Protein AF-A0A6L7YMJ1-F1 (afdb_monomer_lite)

Structure (mmCIF, N/CA/C/O backbone):
data_AF-A0A6L7YMJ1-F1
#
_entry.id   AF-A0A6L7YMJ1-F1
#
loop_
_atom_site.group_PDB
_atom_site.id
_atom_site.type_symbol
_atom_site.label_atom_id
_atom_site.label_alt_id
_atom_site.label_comp_id
_atom_site.label_asym_id
_atom_site.label_entity_id
_atom_site.label_seq_id
_atom_site.pdbx_PDB_ins_code
_atom_site.Cartn_x
_atom_site.Cartn_y
_atom_site.Cartn_z
_atom_site.occupancy
_atom_site.B_iso_or_equiv
_atom_site.auth_seq_id
_atom_site.auth_comp_id
_atom_site.auth_asym_id
_atom_site.auth_atom_id
_atom_site.pdbx_PDB_model_num
ATOM 1 N N . MET A 1 1 ? 16.301 0.795 13.078 1.00 48.91 1 MET A N 1
ATOM 2 C CA . MET A 1 1 ? 14.823 0.809 13.133 1.00 48.91 1 MET A CA 1
ATOM 3 C C . MET A 1 1 ? 14.287 0.684 11.709 1.00 48.91 1 MET A C 1
ATOM 5 O O . MET A 1 1 ? 14.137 1.698 11.048 1.00 48.91 1 MET A O 1
ATOM 9 N N . SER A 1 2 ? 14.060 -0.531 11.201 1.00 61.53 2 SER A N 1
ATOM 10 C CA . SER A 1 2 ? 13.373 -0.742 9.914 1.00 61.53 2 SER A CA 1
ATOM 11 C C . SER A 1 2 ? 11.961 -1.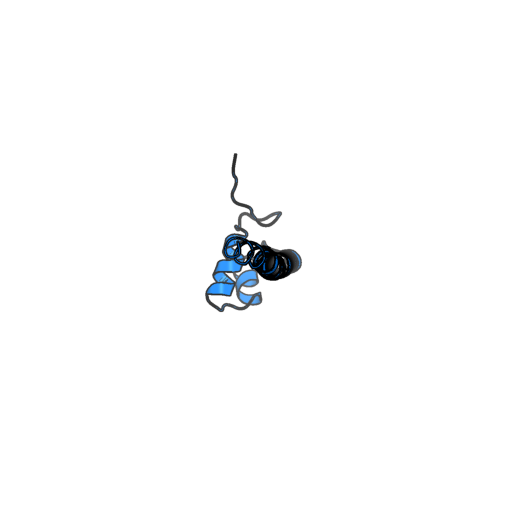250 10.201 1.00 61.53 2 SER A C 1
ATOM 13 O O . SER A 1 2 ? 11.740 -2.447 10.372 1.00 61.53 2 SER A O 1
ATOM 15 N N . GLY A 1 3 ? 11.019 -0.324 10.360 1.00 85.50 3 GLY A N 1
ATOM 16 C CA . GLY A 1 3 ? 9.605 -0.682 10.446 1.00 85.50 3 GLY A CA 1
ATOM 17 C C . GLY A 1 3 ? 9.100 -1.196 9.099 1.00 85.50 3 GLY A C 1
ATOM 18 O O . GLY A 1 3 ? 9.599 -0.788 8.052 1.00 85.50 3 GLY A O 1
ATOM 19 N N . THR A 1 4 ? 8.101 -2.078 9.123 1.00 92.25 4 THR A N 1
ATOM 20 C CA . THR A 1 4 ? 7.364 -2.435 7.904 1.00 92.25 4 THR A CA 1
ATOM 21 C C . THR A 1 4 ? 6.524 -1.230 7.471 1.00 92.25 4 THR A C 1
ATOM 23 O O . THR A 1 4 ? 5.771 -0.716 8.301 1.00 92.25 4 THR A O 1
ATOM 26 N N . PRO A 1 5 ? 6.624 -0.761 6.215 1.00 93.69 5 PRO A N 1
ATOM 27 C CA . PRO A 1 5 ? 5.763 0.302 5.712 1.00 93.69 5 PRO A CA 1
ATOM 28 C C . PRO A 1 5 ? 4.295 -0.129 5.750 1.00 93.69 5 PRO A C 1
ATOM 30 O O . PRO A 1 5 ? 3.935 -1.188 5.230 1.00 93.69 5 PRO A O 1
ATOM 33 N N . VAL A 1 6 ? 3.449 0.705 6.347 1.00 96.75 6 VAL A N 1
ATOM 34 C CA . VAL A 1 6 ? 2.000 0.493 6.451 1.00 96.75 6 VAL A CA 1
ATOM 35 C C . VAL A 1 6 ? 1.246 1.656 5.819 1.00 96.75 6 VAL A C 1
ATOM 37 O O . VAL A 1 6 ? 1.770 2.771 5.737 1.00 96.75 6 VAL A O 1
ATOM 40 N N . PHE A 1 7 ? 0.008 1.408 5.393 1.00 96.88 7 PHE A N 1
ATOM 41 C CA . PHE A 1 7 ? -0.891 2.476 4.959 1.00 96.88 7 PHE A CA 1
ATOM 42 C C . PHE A 1 7 ? -1.167 3.458 6.105 1.00 96.88 7 PHE A C 1
ATOM 44 O O . PHE A 1 7 ? -1.298 3.074 7.270 1.00 96.88 7 PHE A O 1
ATOM 51 N N . LYS A 1 8 ? -1.243 4.754 5.791 1.00 96.06 8 LYS A N 1
ATOM 52 C CA . LYS A 1 8 ? -1.436 5.797 6.805 1.00 96.06 8 LYS A CA 1
ATOM 53 C C . LYS A 1 8 ? -2.801 5.630 7.472 1.00 96.06 8 LYS A C 1
ATOM 55 O O . LYS A 1 8 ? -3.814 5.586 6.788 1.00 96.06 8 LYS A O 1
ATOM 60 N N . GLY A 1 9 ? -2.816 5.597 8.805 1.00 95.44 9 GLY A N 1
ATOM 61 C CA . GLY A 1 9 ? -4.041 5.355 9.581 1.00 95.44 9 GLY A CA 1
ATOM 62 C C . GLY A 1 9 ? -4.434 3.877 9.666 1.00 95.44 9 GLY A C 1
ATOM 63 O O . GLY A 1 9 ? -5.439 3.548 10.286 1.00 95.44 9 GLY A O 1
ATOM 64 N N . SER A 1 10 ? -3.616 2.983 9.110 1.00 95.81 10 SER A N 1
ATOM 65 C CA . SER A 1 10 ? -3.850 1.547 9.059 1.00 95.81 10 SER A CA 1
ATOM 66 C C . SER A 1 10 ? -2.674 0.781 9.672 1.00 95.81 10 SER A C 1
ATOM 68 O O . SER A 1 10 ? -1.562 1.289 9.814 1.00 95.81 10 SER A O 1
ATOM 70 N N . ARG A 1 11 ? -2.923 -0.475 10.049 1.00 95.94 11 ARG A N 1
ATOM 71 C CA . ARG A 1 11 ? -1.874 -1.446 10.411 1.00 95.94 11 ARG A CA 1
ATOM 72 C C . ARG A 1 11 ? -1.549 -2.405 9.268 1.00 95.94 11 ARG A C 1
ATOM 74 O O . ARG A 1 11 ? -0.754 -3.318 9.454 1.00 95.94 11 ARG A O 1
ATOM 81 N N . VAL A 1 1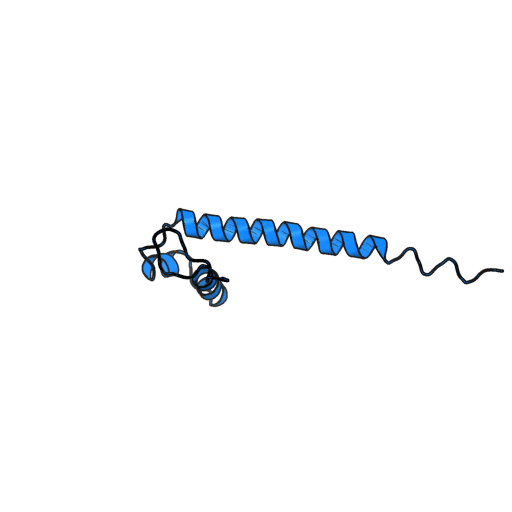2 ? -2.175 -2.212 8.110 1.00 96.75 12 VAL A N 1
ATOM 82 C CA . VAL A 1 12 ? -2.020 -3.067 6.935 1.00 96.75 12 VAL A CA 1
ATOM 83 C C . VAL A 1 12 ? -0.695 -2.732 6.246 1.00 96.75 12 VAL A C 1
ATOM 85 O O . VAL A 1 12 ? -0.500 -1.582 5.834 1.00 96.75 12 VAL A O 1
ATOM 88 N N . PRO A 1 13 ? 0.223 -3.704 6.110 1.00 97.44 13 PRO A N 1
ATOM 89 C CA . PRO A 1 13 ? 1.452 -3.527 5.351 1.00 97.44 13 PRO A CA 1
ATOM 90 C C . PRO A 1 13 ? 1.173 -3.212 3.887 1.00 97.44 13 PRO A C 1
ATOM 92 O O . PRO A 1 13 ? 0.299 -3.834 3.280 1.00 97.44 13 PRO A O 1
ATOM 95 N N . VAL A 1 14 ? 1.985 -2.339 3.294 1.00 96.75 14 VAL A N 1
ATOM 96 C CA . VAL A 1 14 ? 1.905 -2.030 1.856 1.00 96.75 14 VAL A CA 1
ATOM 97 C C . VAL A 1 14 ? 2.128 -3.288 1.002 1.00 96.75 14 VAL A C 1
ATOM 99 O O . VAL A 1 14 ? 1.501 -3.453 -0.038 1.00 96.75 14 VAL A O 1
ATOM 102 N N . THR A 1 15 ? 2.950 -4.232 1.473 1.00 96.88 15 THR A N 1
ATOM 103 C CA . THR A 1 15 ? 3.182 -5.530 0.812 1.00 96.88 15 THR A CA 1
ATOM 104 C C . THR A 1 15 ? 1.906 -6.352 0.625 1.00 96.88 15 THR A C 1
ATOM 106 O O . THR A 1 15 ? 1.802 -7.107 -0.338 1.00 96.88 15 THR A O 1
ATOM 109 N N . THR A 1 16 ? 0.909 -6.180 1.496 1.00 97.81 16 THR A N 1
ATOM 110 C CA . THR A 1 16 ? -0.369 -6.899 1.411 1.00 97.81 16 THR A CA 1
ATOM 111 C C . THR A 1 16 ? -1.123 -6.557 0.129 1.00 97.81 16 THR A C 1
ATOM 113 O O . THR A 1 16 ? -1.669 -7.458 -0.499 1.00 97.81 16 THR A O 1
ATOM 116 N N . LEU A 1 17 ? -1.093 -5.289 -0.303 1.00 98.00 17 LEU A N 1
ATOM 117 C CA . LEU A 1 17 ? -1.710 -4.858 -1.562 1.00 98.00 17 LEU A CA 1
ATOM 118 C C . LEU A 1 17 ? -1.107 -5.616 -2.753 1.00 98.00 17 LEU A C 1
ATOM 120 O O . LEU A 1 17 ? -1.829 -6.185 -3.567 1.00 98.00 17 LEU A O 1
ATOM 124 N N . PHE A 1 18 ? 0.224 -5.680 -2.823 1.00 97.75 18 PHE A N 1
ATOM 125 C CA . PHE A 1 18 ? 0.918 -6.368 -3.912 1.00 97.75 18 PHE A CA 1
ATOM 126 C C . PHE A 1 18 ? 0.706 -7.885 -3.885 1.00 97.75 18 PHE A C 1
ATOM 128 O O . PHE A 1 18 ? 0.634 -8.497 -4.949 1.00 97.75 18 PHE A O 1
ATOM 135 N N . ASN A 1 19 ? 0.544 -8.494 -2.706 1.00 97.81 19 ASN A N 1
ATOM 136 C CA . ASN A 1 19 ? 0.181 -9.909 -2.600 1.00 97.81 19 ASN A CA 1
ATOM 137 C C . ASN A 1 19 ? -1.203 -10.178 -3.207 1.00 97.81 19 ASN A C 1
ATOM 139 O O . ASN A 1 19 ? -1.336 -11.100 -4.006 1.00 97.81 19 ASN A O 1
ATOM 143 N N . TYR A 1 20 ? -2.207 -9.352 -2.886 1.00 98.12 20 TYR A N 1
ATOM 144 C CA . TYR A 1 20 ? -3.549 -9.476 -3.471 1.00 98.12 20 TYR A CA 1
ATOM 145 C C . TYR A 1 20 ? -3.499 -9.390 -4.998 1.00 98.12 20 TYR A C 1
ATOM 147 O O . TYR A 1 20 ? -4.029 -10.262 -5.685 1.00 98.12 20 TYR A O 1
ATOM 155 N N . MET A 1 21 ? -2.771 -8.4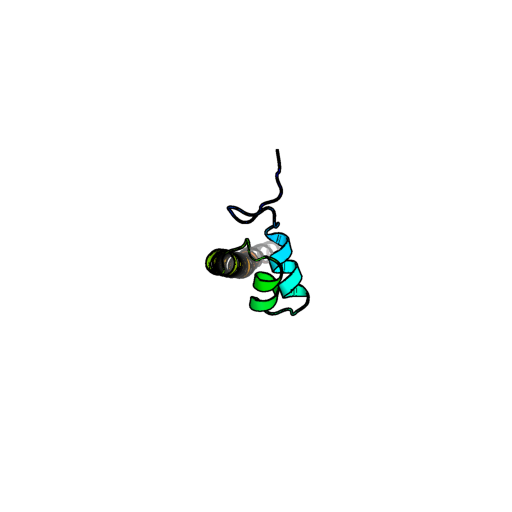01 -5.526 1.00 97.50 21 MET A N 1
ATOM 156 C CA . MET A 1 21 ? -2.595 -8.254 -6.972 1.00 97.50 21 MET A CA 1
ATOM 157 C C . MET A 1 21 ? -1.859 -9.437 -7.606 1.00 97.50 21 MET A C 1
ATOM 159 O O . MET A 1 21 ? -2.235 -9.891 -8.683 1.00 97.50 21 MET A O 1
ATOM 163 N N . SER A 1 22 ? -0.841 -9.975 -6.931 1.00 97.06 22 SER A N 1
ATOM 164 C CA . SER A 1 22 ? -0.065 -11.124 -7.423 1.00 97.06 22 SER A CA 1
ATOM 165 C C . SER A 1 22 ? -0.882 -12.417 -7.464 1.00 97.06 22 SER A C 1
ATOM 167 O O . SER A 1 22 ? -0.596 -13.298 -8.271 1.00 97.06 22 SER A O 1
ATOM 169 N N . TYR A 1 23 ? -1.907 -12.532 -6.619 1.00 97.81 23 TYR A N 1
ATOM 170 C CA . TYR A 1 23 ? -2.862 -13.640 -6.649 1.00 97.81 23 TYR A CA 1
ATOM 171 C C . TYR A 1 23 ? -4.022 -13.422 -7.631 1.00 97.81 23 TYR A C 1
ATOM 173 O O . TYR A 1 23 ? -4.854 -14.312 -7.786 1.00 97.81 23 TYR A O 1
ATOM 181 N N . GLY A 1 24 ? -4.060 -12.281 -8.328 1.00 97.44 24 GLY A N 1
ATOM 182 C CA . GLY A 1 24 ? -5.084 -11.968 -9.324 1.00 97.44 24 GLY A CA 1
ATOM 183 C C . GLY A 1 24 ? -6.389 -11.427 -8.742 1.00 97.44 24 GLY A C 1
ATOM 184 O O . GLY A 1 24 ? -7.377 -11.344 -9.469 1.00 97.44 24 GLY A O 1
ATOM 185 N N . TYR A 1 25 ? -6.407 -11.046 -7.462 1.00 97.94 25 TYR A N 1
ATOM 186 C CA . TYR A 1 25 ? -7.581 -10.425 -6.855 1.00 97.94 25 TYR A CA 1
ATOM 187 C C . TYR A 1 25 ? -7.736 -8.968 -7.321 1.00 97.94 25 TYR A C 1
ATOM 189 O O . TYR A 1 25 ? -6.736 -8.246 -7.440 1.00 97.94 25 TYR A O 1
ATOM 197 N N . PRO A 1 26 ? -8.973 -8.504 -7.583 1.00 97.69 26 PRO A N 1
ATOM 198 C CA . PRO A 1 26 ? -9.231 -7.118 -7.943 1.00 97.69 26 PRO A CA 1
ATOM 199 C C . PRO A 1 26 ? -8.967 -6.175 -6.761 1.00 97.69 26 PRO A C 1
ATOM 201 O O . PRO A 1 26 ? -9.032 -6.558 -5.593 1.00 97.69 26 PRO A O 1
ATOM 204 N N . LEU A 1 27 ? -8.720 -4.898 -7.068 1.00 97.88 27 LEU A N 1
ATOM 205 C CA . LEU A 1 27 ? -8.491 -3.870 -6.047 1.00 97.88 27 LEU A CA 1
ATOM 206 C C . LEU A 1 27 ? -9.684 -3.721 -5.090 1.00 97.88 27 LEU A C 1
ATOM 208 O O . LEU A 1 27 ? -9.487 -3.468 -3.906 1.00 97.88 27 LEU A O 1
ATOM 212 N N . ASP A 1 28 ? -10.907 -3.883 -5.592 1.00 98.19 28 ASP A N 1
ATOM 213 C CA . ASP A 1 28 ? -12.114 -3.760 -4.774 1.00 98.19 28 ASP A CA 1
ATOM 214 C C . ASP A 1 28 ? -12.166 -4.828 -3.674 1.00 98.19 28 ASP A C 1
ATOM 216 O O . ASP A 1 28 ? -12.452 -4.495 -2.530 1.00 98.19 28 ASP A O 1
ATOM 220 N N . GLU A 1 29 ? -11.757 -6.065 -3.967 1.00 98.38 29 GLU A N 1
ATOM 221 C CA . GLU A 1 29 ? -11.692 -7.144 -2.973 1.00 98.38 29 GLU A CA 1
ATOM 222 C C . GLU A 1 29 ? -10.646 -6.857 -1.883 1.00 98.38 29 GLU A C 1
ATOM 224 O O . GLU A 1 29 ? -10.875 -7.110 -0.700 1.00 98.38 29 GLU A O 1
ATOM 229 N N . PHE A 1 30 ? -9.514 -6.247 -2.250 1.00 98.44 30 PHE A N 1
ATOM 230 C CA . PHE A 1 30 ? -8.539 -5.771 -1.265 1.00 98.44 30 PHE A CA 1
ATOM 231 C C . PHE A 1 30 ? -9.135 -4.693 -0.344 1.00 98.44 30 PHE A C 1
ATOM 233 O O . PHE A 1 30 ? -8.921 -4.734 0.869 1.00 98.44 30 PHE A O 1
ATOM 240 N N . LEU A 1 31 ? -9.884 -3.733 -0.894 1.00 98.25 31 LEU A N 1
ATOM 241 C CA . LEU A 1 31 ? -10.490 -2.648 -0.112 1.00 98.25 31 LEU A CA 1
ATOM 242 C C . LEU A 1 31 ? -11.625 -3.149 0.789 1.00 98.25 31 LEU A C 1
ATOM 244 O O . LEU A 1 31 ? -11.769 -2.670 1.912 1.00 98.25 31 LEU A O 1
ATOM 248 N N . GLU A 1 32 ? -12.384 -4.146 0.337 1.00 98.19 32 GLU A N 1
ATOM 249 C CA . GLU A 1 32 ? -13.387 -4.833 1.154 1.00 98.19 32 GLU A CA 1
ATOM 250 C C . GLU A 1 32 ? -12.747 -5.590 2.327 1.00 98.19 32 GLU A C 1
ATOM 252 O O . GLU A 1 32 ? -13.250 -5.530 3.452 1.00 98.19 32 GLU A O 1
ATOM 257 N N . ALA A 1 33 ? -11.607 -6.252 2.100 1.00 97.88 33 ALA A N 1
ATOM 258 C CA . ALA A 1 33 ? -10.861 -6.948 3.149 1.00 97.88 33 ALA A CA 1
ATOM 259 C C . ALA A 1 33 ? -10.175 -5.987 4.141 1.00 97.88 33 ALA A C 1
ATOM 261 O O . ALA A 1 33 ? -9.997 -6.322 5.318 1.00 97.88 33 ALA A O 1
ATOM 262 N N . PHE A 1 34 ? -9.792 -4.790 3.686 1.00 97.81 34 PHE A N 1
ATOM 263 C CA . PHE A 1 34 ? -9.061 -3.796 4.472 1.00 97.81 34 PHE A CA 1
A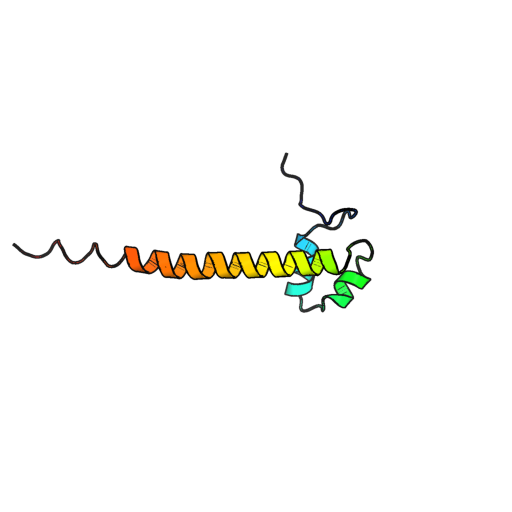TOM 264 C C . PHE A 1 34 ? -9.712 -2.406 4.404 1.00 97.81 34 PHE A C 1
ATOM 266 O O . PHE A 1 34 ? -9.106 -1.469 3.882 1.00 97.81 34 PHE A O 1
ATOM 273 N N . PRO A 1 35 ? -10.889 -2.215 5.031 1.00 97.1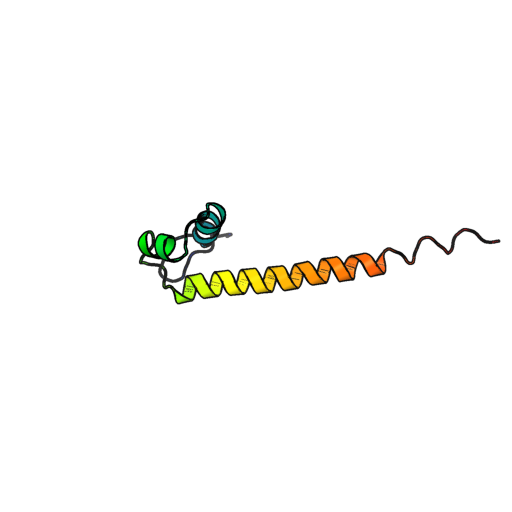2 35 PRO A N 1
ATOM 274 C CA . PRO A 1 35 ? -11.648 -0.963 4.952 1.00 97.12 35 PRO A CA 1
ATOM 275 C C . PRO A 1 35 ? -10.959 0.229 5.634 1.00 97.12 35 PRO A C 1
ATOM 277 O O . PRO A 1 35 ? -11.416 1.358 5.515 1.00 97.12 35 PRO A O 1
ATOM 280 N N . SER A 1 36 ? -9.862 0.002 6.369 1.00 97.56 36 SER A N 1
ATOM 281 C CA . SER A 1 36 ? -9.021 1.071 6.923 1.00 97.56 36 SER A CA 1
ATOM 282 C C . SER A 1 36 ? -8.008 1.635 5.919 1.00 97.56 36 SER A C 1
ATOM 284 O O . SER A 1 36 ? -7.212 2.498 6.288 1.00 97.56 36 SER A O 1
ATOM 286 N N . VAL A 1 37 ? -7.944 1.086 4.704 1.00 98.12 37 VAL A N 1
ATOM 287 C CA . VAL A 1 37 ? -7.114 1.595 3.611 1.00 98.12 37 VAL A CA 1
ATOM 288 C C . VAL A 1 37 ? -8.023 2.335 2.642 1.00 98.12 37 VAL A C 1
ATOM 290 O O . VAL A 1 37 ? -8.905 1.740 2.033 1.00 98.12 37 VAL A O 1
ATOM 293 N N . GLU A 1 38 ? -7.787 3.633 2.482 1.00 98.06 38 GLU A N 1
ATOM 294 C CA . GLU A 1 38 ? -8.545 4.438 1.525 1.00 98.06 38 GLU A CA 1
ATOM 295 C C . GLU A 1 38 ? -8.172 4.050 0.089 1.00 98.06 38 GLU A C 1
ATOM 297 O O . GLU A 1 38 ? -7.002 3.773 -0.217 1.00 98.06 38 GLU A O 1
ATOM 302 N N . ARG A 1 39 ? -9.150 4.084 -0.820 1.00 98.25 39 ARG A N 1
ATOM 303 C CA . ARG A 1 39 ? -8.951 3.727 -2.234 1.00 98.25 39 ARG A CA 1
ATOM 304 C C . ARG A 1 39 ? -7.824 4.540 -2.865 1.00 98.25 39 ARG A C 1
ATOM 306 O O . ARG A 1 39 ? -6.983 3.987 -3.572 1.00 98.25 39 ARG A O 1
ATOM 313 N N . GLU A 1 40 ? -7.775 5.834 -2.577 1.00 98.31 40 GLU A N 1
ATOM 314 C CA . GLU A 1 40 ? -6.773 6.763 -3.096 1.00 98.31 40 GLU A CA 1
ATOM 315 C C . GLU A 1 40 ? -5.363 6.378 -2.640 1.00 98.31 40 GLU A C 1
ATOM 317 O O . GLU A 1 40 ? -4.408 6.521 -3.401 1.00 98.31 40 GLU A O 1
ATOM 322 N N . GLN A 1 41 ? -5.214 5.843 -1.422 1.00 98.00 41 GLN A N 1
ATOM 323 C CA . GLN A 1 41 ? -3.918 5.377 -0.927 1.00 98.00 41 GLN A CA 1
ATOM 324 C C . GLN A 1 41 ? -3.448 4.130 -1.679 1.00 98.00 41 GLN A C 1
ATOM 326 O O . GLN A 1 41 ? -2.269 4.031 -2.025 1.00 98.00 41 GLN A O 1
ATOM 331 N N . ALA A 1 42 ? -4.357 3.187 -1.937 1.00 98.06 42 ALA A N 1
ATOM 332 C CA . ALA A 1 42 ? -4.036 1.984 -2.694 1.00 98.06 42 ALA A CA 1
ATOM 333 C C . ALA A 1 42 ? -3.679 2.324 -4.151 1.00 98.06 42 ALA A C 1
ATOM 335 O O . ALA A 1 42 ? -2.649 1.871 -4.644 1.00 98.06 42 ALA A O 1
ATOM 336 N N . ILE A 1 43 ? -4.458 3.193 -4.804 1.00 98.31 43 ILE A N 1
ATOM 337 C CA . ILE A 1 43 ? -4.166 3.681 -6.162 1.00 98.31 43 ILE A CA 1
ATOM 338 C C . ILE A 1 43 ? -2.803 4.381 -6.203 1.00 98.31 43 ILE A C 1
ATOM 340 O O . ILE A 1 43 ? -1.964 4.030 -7.032 1.00 98.31 43 ILE A O 1
ATOM 344 N N . ALA A 1 44 ? -2.529 5.299 -5.272 1.00 97.88 44 ALA A N 1
ATOM 345 C CA . ALA A 1 44 ? -1.253 6.008 -5.226 1.00 97.88 44 ALA A CA 1
ATOM 346 C C . ALA A 1 44 ? -0.054 5.053 -5.066 1.00 97.88 44 ALA A C 1
ATOM 348 O O . ALA A 1 44 ? 1.000 5.281 -5.664 1.00 97.88 44 ALA A O 1
ATOM 349 N N . ALA A 1 45 ? -0.199 3.972 -4.289 1.00 96.81 45 ALA A N 1
ATOM 350 C CA . ALA A 1 45 ? 0.833 2.945 -4.153 1.00 96.81 45 ALA A CA 1
ATOM 351 C C . ALA A 1 45 ? 1.105 2.211 -5.479 1.00 96.81 45 ALA A C 1
ATOM 353 O O . ALA A 1 45 ? 2.269 1.994 -5.826 1.00 96.81 45 ALA A O 1
ATOM 354 N N . LEU A 1 46 ? 0.058 1.881 -6.241 1.00 97.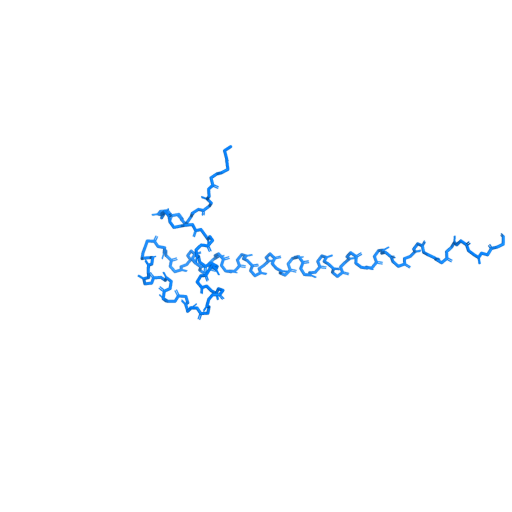50 46 LEU A N 1
ATOM 355 C CA . LEU A 1 46 ? 0.184 1.244 -7.557 1.00 97.50 46 LEU A CA 1
ATOM 356 C C . LEU A 1 46 ? 0.817 2.179 -8.590 1.00 97.50 46 LEU A C 1
ATOM 358 O O . LEU A 1 46 ? 1.724 1.770 -9.310 1.00 97.50 46 LEU A O 1
ATOM 362 N N . GLU A 1 47 ? 0.411 3.448 -8.625 1.00 97.69 47 GLU A N 1
ATOM 363 C CA . GLU A 1 47 ? 1.012 4.455 -9.507 1.00 97.69 47 GLU A CA 1
ATOM 364 C C . GLU A 1 47 ? 2.490 4.708 -9.182 1.00 97.69 47 GLU A C 1
ATOM 366 O O . GLU A 1 47 ? 3.313 4.920 -10.075 1.00 97.69 47 GLU A O 1
ATOM 371 N N . MET A 1 48 ? 2.857 4.710 -7.896 1.00 96.25 48 MET A N 1
ATOM 372 C CA . MET A 1 48 ? 4.261 4.790 -7.485 1.00 96.25 48 MET A CA 1
ATOM 373 C C . MET A 1 48 ? 5.048 3.564 -7.950 1.00 96.25 48 MET A C 1
ATOM 375 O O . MET A 1 48 ? 6.138 3.728 -8.496 1.00 96.25 48 MET A O 1
ATOM 379 N N . ALA A 1 49 ? 4.498 2.357 -7.792 1.00 94.94 49 ALA A N 1
ATOM 380 C CA . ALA A 1 49 ? 5.130 1.139 -8.290 1.00 94.94 49 ALA A CA 1
ATOM 381 C C . ALA A 1 49 ? 5.318 1.174 -9.815 1.00 94.94 49 ALA A C 1
ATOM 383 O O . ALA A 1 49 ? 6.414 0.877 -10.286 1.00 94.94 49 ALA A O 1
ATOM 384 N N . GLY A 1 50 ? 4.306 1.614 -10.571 1.00 95.00 50 GLY A N 1
ATOM 385 C CA . GLY A 1 50 ? 4.395 1.785 -12.024 1.00 95.00 50 GLY A CA 1
ATOM 386 C C . GLY A 1 50 ? 5.518 2.741 -12.434 1.00 95.00 50 GLY A C 1
ATOM 387 O O . GLY A 1 50 ? 6.393 2.365 -13.209 1.00 95.00 50 GLY A O 1
ATOM 388 N N . ARG A 1 51 ? 5.578 3.935 -11.829 1.00 94.88 51 ARG A N 1
ATOM 389 C CA . ARG A 1 51 ? 6.650 4.917 -12.091 1.00 94.88 51 ARG A CA 1
ATOM 390 C C . ARG A 1 51 ? 8.044 4.393 -11.745 1.00 94.88 51 ARG A C 1
ATOM 392 O O . ARG A 1 51 ? 9.006 4.674 -12.461 1.00 94.88 51 ARG A O 1
ATOM 399 N N . LEU A 1 52 ? 8.174 3.637 -10.653 1.00 92.81 52 LEU A N 1
ATOM 400 C CA . LEU A 1 52 ? 9.443 3.000 -10.295 1.00 92.81 52 LEU A CA 1
ATOM 401 C C . LEU A 1 52 ? 9.836 1.961 -11.344 1.00 92.81 52 LEU A C 1
ATOM 403 O O . LEU A 1 52 ? 10.976 1.970 -11.799 1.00 92.81 52 LEU A O 1
ATOM 407 N N . MET A 1 53 ? 8.904 1.108 -11.769 1.00 91.31 53 MET A N 1
ATOM 408 C CA . MET A 1 53 ? 9.167 0.109 -12.806 1.00 91.31 53 MET A CA 1
ATOM 409 C C . MET A 1 53 ? 9.591 0.753 -14.126 1.00 91.31 53 MET A C 1
ATOM 411 O O . MET A 1 53 ? 10.569 0.298 -14.709 1.00 91.31 53 MET A O 1
ATOM 415 N N . GLU A 1 54 ? 8.929 1.826 -14.564 1.00 91.69 54 GLU A N 1
ATOM 416 C CA . GLU A 1 54 ? 9.353 2.606 -15.735 1.00 91.69 54 GLU A CA 1
ATOM 417 C C . GLU A 1 54 ? 10.788 3.118 -15.563 1.00 91.69 54 GLU A C 1
ATOM 419 O O . GLU A 1 54 ? 11.640 2.884 -16.418 1.00 91.69 54 GLU A O 1
ATOM 424 N N . THR A 1 55 ? 11.084 3.741 -14.419 1.00 93.19 55 THR A N 1
ATOM 425 C CA . THR A 1 55 ? 12.421 4.272 -14.111 1.00 93.19 55 THR A CA 1
ATOM 426 C C . THR A 1 55 ? 13.496 3.180 -14.195 1.00 93.19 55 THR A C 1
ATOM 428 O O . THR A 1 55 ? 14.512 3.366 -14.864 1.00 93.19 55 THR A O 1
ATOM 431 N N . TYR A 1 56 ? 13.265 2.015 -13.582 1.00 87.31 56 TYR A N 1
ATOM 432 C CA . TYR A 1 56 ? 14.213 0.894 -13.606 1.00 87.31 56 TYR A CA 1
ATOM 433 C C . TYR A 1 56 ? 14.304 0.200 -14.975 1.00 87.31 56 TYR A C 1
ATOM 435 O O . TYR A 1 56 ? 15.382 -0.268 -15.357 1.00 87.31 56 TYR A O 1
ATOM 443 N N . ALA A 1 57 ? 13.204 0.133 -15.728 1.00 83.00 57 ALA A N 1
ATOM 444 C CA . ALA A 1 57 ? 13.178 -0.462 -17.063 1.00 83.00 57 ALA A CA 1
ATOM 445 C C . ALA A 1 57 ? 13.974 0.370 -18.083 1.00 83.00 57 ALA A C 1
ATOM 447 O O . ALA A 1 57 ? 14.653 -0.193 -18.944 1.00 83.00 57 ALA A O 1
ATOM 448 N N . TYR A 1 58 ? 13.949 1.703 -17.976 1.00 62.97 58 TYR A N 1
ATOM 449 C CA . TYR A 1 58 ? 14.769 2.569 -18.830 1.00 62.97 58 TYR A CA 1
ATOM 450 C C . TYR A 1 58 ? 16.253 2.582 -18.422 1.00 62.97 58 TYR A C 1
ATOM 452 O O . TYR A 1 58 ? 17.124 2.685 -19.289 1.00 62.97 58 TYR A O 1
ATOM 460 N N . ASP A 1 59 ? 16.566 2.392 -17.139 1.00 58.69 59 ASP A N 1
ATOM 461 C CA . ASP A 1 59 ? 17.948 2.334 -16.636 1.00 58.69 59 ASP A CA 1
ATOM 462 C C . ASP A 1 59 ? 18.695 1.050 -17.069 1.00 58.69 59 ASP A C 1
ATOM 464 O O . ASP A 1 59 ? 19.883 1.063 -17.416 1.00 58.69 59 ASP A O 1
ATOM 468 N N . THR A 1 60 ? 17.978 -0.074 -17.193 1.00 53.56 60 THR A N 1
ATOM 469 C CA . THR A 1 60 ? 18.547 -1.315 -17.757 1.00 53.56 60 THR A CA 1
ATOM 470 C C . THR A 1 60 ? 18.834 -1.211 -19.260 1.00 53.56 60 THR A C 1
ATOM 472 O O . THR A 1 60 ? 19.784 -1.832 -19.745 1.00 53.56 60 THR A O 1
ATOM 475 N N . ALA A 1 61 ? 18.085 -0.391 -20.005 1.00 54.78 61 ALA A N 1
ATOM 476 C CA . ALA A 1 61 ? 18.379 -0.100 -21.411 1.00 54.78 61 ALA A CA 1
ATOM 477 C C . ALA A 1 61 ? 19.600 0.831 -21.575 1.00 54.78 61 ALA A C 1
ATOM 479 O O . ALA A 1 61 ? 20.405 0.638 -22.492 1.00 54.78 61 ALA A O 1
ATOM 480 N N . ALA A 1 62 ? 19.791 1.793 -20.665 1.00 55.25 62 ALA A N 1
ATOM 481 C CA . ALA A 1 62 ? 20.951 2.688 -20.670 1.00 55.25 62 ALA A CA 1
ATOM 482 C C . ALA A 1 62 ? 22.260 1.958 -20.308 1.00 55.25 62 ALA A C 1
ATOM 484 O O . ALA A 1 62 ? 23.295 2.182 -20.942 1.00 55.25 62 ALA A O 1
ATOM 485 N N . THR A 1 63 ? 22.207 1.009 -19.368 1.00 48.81 63 THR A N 1
ATOM 486 C CA . THR A 1 63 ? 23.397 0.277 -18.896 1.00 48.81 63 THR A CA 1
ATOM 487 C C . THR A 1 63 ? 23.968 -0.698 -19.942 1.00 48.81 63 THR A C 1
ATOM 489 O O . THR A 1 63 ? 25.166 -0.980 -19.936 1.00 48.81 63 THR A O 1
ATOM 492 N N . LYS A 1 64 ? 23.174 -1.158 -20.923 1.00 47.75 64 LYS A N 1
ATOM 493 C CA . LYS A 1 64 ? 23.680 -2.014 -22.017 1.00 47.75 64 LYS A CA 1
ATOM 494 C C . LYS A 1 64 ? 24.469 -1.248 -23.096 1.00 47.75 64 LYS A C 1
ATOM 496 O O . LYS A 1 64 ? 25.282 -1.856 -23.785 1.00 47.75 64 LYS A O 1
ATOM 501 N N . THR A 1 65 ? 24.292 0.068 -23.237 1.00 45.50 65 THR A N 1
ATOM 502 C CA . THR A 1 65 ? 24.983 0.854 -24.286 1.00 45.50 65 THR A CA 1
ATOM 503 C C . THR A 1 65 ? 26.433 1.202 -23.916 1.00 45.50 65 THR A C 1
ATOM 505 O O . THR A 1 65 ? 27.260 1.392 -24.805 1.00 45.50 65 THR A O 1
ATOM 508 N N . ALA A 1 66 ? 26.783 1.226 -22.627 1.00 50.81 66 ALA A N 1
ATOM 509 C CA . ALA A 1 66 ? 28.151 1.520 -22.191 1.00 50.81 66 ALA A CA 1
ATOM 510 C C . ALA A 1 66 ? 29.112 0.316 -22.302 1.00 50.81 66 ALA A C 1
ATOM 512 O O . ALA A 1 66 ? 30.306 0.515 -22.476 1.00 50.81 66 ALA A O 1
ATOM 513 N N . ALA A 1 67 ? 28.614 -0.926 -22.264 1.00 50.66 67 ALA A N 1
ATOM 514 C CA . ALA A 1 67 ? 29.459 -2.126 -22.180 1.00 50.66 67 ALA A CA 1
ATOM 515 C C . ALA A 1 67 ? 29.918 -2.718 -23.534 1.00 50.66 67 ALA A C 1
ATOM 517 O O . ALA A 1 67 ? 30.568 -3.759 -23.549 1.00 50.66 67 ALA A O 1
ATOM 518 N N . VAL A 1 68 ? 29.588 -2.099 -24.676 1.00 52.47 68 VAL A N 1
ATOM 519 C CA . VAL A 1 68 ? 29.985 -2.605 -26.013 1.00 52.47 68 VAL A CA 1
ATOM 520 C C . VAL A 1 68 ? 31.203 -1.862 -26.588 1.00 52.47 68 VAL A C 1
ATOM 522 O O . VAL A 1 68 ? 31.723 -2.261 -27.623 1.00 52.47 68 VAL A O 1
ATOM 525 N N . LYS A 1 69 ? 31.713 -0.807 -25.933 1.00 44.25 69 LYS A N 1
ATOM 526 C CA . LYS A 1 69 ? 32.833 -0.012 -26.477 1.00 44.25 69 LYS A CA 1
ATOM 527 C C . LYS A 1 69 ? 34.244 -0.455 -26.074 1.00 44.25 69 LYS A C 1
ATOM 529 O O . LYS A 1 69 ? 35.183 0.029 -26.688 1.00 44.25 69 LYS A O 1
ATOM 534 N N . ASP A 1 70 ? 34.400 -1.406 -25.154 1.00 53.50 70 ASP A N 1
ATOM 535 C CA . ASP A 1 70 ? 35.721 -1.732 -24.584 1.00 53.50 70 ASP A CA 1
ATOM 536 C C . ASP A 1 70 ? 36.336 -3.061 -25.074 1.00 53.50 70 ASP A C 1
ATOM 538 O O . ASP A 1 70 ? 37.268 -3.568 -24.455 1.00 53.50 70 ASP A O 1
ATOM 542 N N . VAL A 1 71 ? 35.848 -3.656 -26.174 1.00 53.56 71 VAL A N 1
ATOM 543 C CA . VAL A 1 71 ? 36.390 -4.941 -26.688 1.00 53.56 71 VAL A CA 1
ATOM 544 C C . VAL A 1 71 ? 37.107 -4.823 -28.047 1.00 53.56 71 VAL A C 1
ATOM 546 O O . VAL A 1 71 ? 37.806 -5.755 -28.430 1.00 53.56 71 VAL A O 1
ATOM 549 N N . ASP A 1 72 ? 37.035 -3.687 -28.752 1.00 47.31 72 ASP A N 1
ATOM 550 C CA . ASP A 1 72 ? 37.583 -3.559 -30.124 1.00 47.31 72 ASP A CA 1
ATOM 551 C C . ASP A 1 72 ? 38.900 -2.755 -30.244 1.00 47.31 72 ASP A C 1
ATOM 553 O O . ASP A 1 72 ? 39.355 -2.462 -31.344 1.00 47.31 72 ASP A O 1
ATOM 557 N N . GLU A 1 73 ? 39.570 -2.416 -29.135 1.00 50.03 73 GLU A N 1
ATOM 558 C CA . GLU A 1 73 ? 40.861 -1.697 -29.169 1.00 50.03 73 GLU A CA 1
ATOM 559 C C . GLU A 1 73 ? 41.964 -2.443 -28.396 1.00 50.03 73 GLU A C 1
ATOM 561 O O . GLU A 1 73 ? 42.649 -1.896 -27.538 1.00 50.03 73 GLU A O 1
ATOM 566 N N . ALA A 1 74 ? 42.126 -3.741 -28.669 1.00 48.72 74 ALA A N 1
ATOM 567 C CA . ALA A 1 74 ? 43.280 -4.517 -28.188 1.00 48.72 74 ALA A CA 1
ATOM 568 C C . ALA A 1 74 ? 43.826 -5.528 -29.215 1.00 48.72 74 ALA A C 1
ATOM 570 O O . ALA A 1 74 ? 44.576 -6.436 -28.859 1.00 48.72 74 ALA A O 1
ATOM 571 N N . ALA A 1 75 ? 43.474 -5.385 -30.497 1.00 45.53 75 ALA A N 1
ATOM 572 C CA . ALA A 1 75 ? 43.944 -6.275 -31.557 1.00 45.53 75 ALA A CA 1
ATOM 573 C C . ALA A 1 75 ? 44.332 -5.517 -32.835 1.00 45.53 75 ALA A C 1
ATOM 575 O O . ALA A 1 75 ? 43.831 -5.814 -33.915 1.00 45.53 75 ALA A O 1
ATOM 576 N N . ALA A 1 76 ? 45.254 -4.560 -32.730 1.00 45.75 76 ALA A N 1
ATOM 577 C CA . ALA A 1 76 ? 46.048 -4.125 -33.877 1.00 45.75 76 ALA A CA 1
ATOM 578 C C . ALA A 1 76 ? 47.357 -3.456 -33.429 1.00 45.75 76 ALA A C 1
ATOM 580 O O . ALA A 1 76 ? 47.338 -2.307 -33.008 1.00 45.75 76 ALA A O 1
ATOM 581 N N . GLY A 1 77 ? 48.467 -4.184 -33.601 1.00 43.22 77 GLY A N 1
ATOM 582 C CA . GLY A 1 77 ? 49.775 -3.629 -33.985 1.00 43.22 77 GLY A CA 1
ATOM 583 C C . GLY A 1 77 ? 50.624 -2.990 -32.903 1.00 43.22 77 GLY A C 1
ATOM 584 O O . GLY A 1 77 ? 50.483 -1.767 -32.709 1.00 43.22 77 GLY A O 1
#

pLDDT: mean 83.27, std 20.73, range [43.22, 98.44]

Radius of gyration: 20.79 Å; chains: 1; bounding box: 63×20×47 Å

Secondary structure (DSSP, 8-state):
--PPPB-TT---BHHHHHHHHHTT--HHHHHHH-TTS-HHHHHHHHHHHHHHHHHHHHHHHHHHHHTTSSSSSSS--

Sequence (77 aa):
MSGTPVFKGSRVPVTTLFNYMSYGYPLDEFLEAFPSVEREQAIAALEMAGRLMETYAYDTAATKTAAVKDVDEAAAG

Foldseek 3Di:
DDDADDAVQDPHGLVVLVVCVVVVHDPVVVCVVPVSHDSVSSVVSVVVVVVVCVVVVVVVVVVVVVPPPPPPPPPDD